Protein AF-A0A7J4B066-F1 (afdb_monomer)

Secondary structure (DSSP, 8-state):
---EE-SSHHHHHHHHHHHHHTT--EEEEE--SSSSSPTT-EEEEEE-S--HHHHHHHHTTSEE-

Foldseek 3Di:
DFAFDDPDPVLLVVLCVLCVVLVKDKDFDFDCCPDPDHGRHGDDMDIDPDDPVSVCVSDVVTHGD

Radius of gyration: 12.25 Å; Cα contacts (8 Å, |Δi|>4): 83; chains: 1; bounding box: 29×22×31 Å

Nearest PDB structures (foldseek):
  1xty-assembly2_D  TM=9.813E-01  e=1.145E-06  Saccharolobus solfataricus P2
  2d3k-assembly1_B  TM=9.180E-01  e=5.253E-06  Pyrococcus horikoshii OT3
  3erj-assembly1_A  TM=9.166E-01  e=6.034E-06  Archaeoglobus fulgidus
  1rlk-assembly1_A  TM=8.972E-01  e=8.530E-06  Thermoplasma acidophilum
  1q7s-assembly3_A  TM=9.110E-01  e=1.107E-04  Homo sapiens

Sequence (65 aa):
KIVLKAKSLEELIKIRDMALKEGVSAHLVSDMGLTELPPGTITCLGLGPAPEELMDKITGCLALL

Structure (mmCIF, N/CA/C/O backbone):
data_AF-A0A7J4B066-F1
#
_entry.id   AF-A0A7J4B066-F1
#
loop_
_atom_site.group_PDB
_atom_site.id
_atom_site.type_symbol
_atom_site.label_atom_id
_atom_site.label_alt_id
_atom_site.label_comp_id
_atom_site.label_asym_id
_atom_site.label_entity_id
_atom_site.label_seq_id
_atom_site.pdbx_PDB_ins_code
_atom_site.Cartn_x
_atom_site.Cartn_y
_atom_site.Cartn_z
_atom_site.occupancy
_atom_site.B_iso_or_equiv
_atom_site.auth_seq_id
_atom_site.auth_comp_id
_atom_site.auth_asym_id
_atom_site.auth_atom_id
_atom_site.pdbx_PDB_model_num
ATOM 1 N N . LYS A 1 1 ? -1.331 14.652 2.566 1.00 78.56 1 LYS A N 1
ATOM 2 C CA . LYS A 1 1 ? -0.915 13.361 1.961 1.00 78.56 1 LYS A CA 1
ATOM 3 C C . LYS A 1 1 ? 0.269 12.869 2.774 1.00 78.56 1 LYS A C 1
ATOM 5 O O . LYS A 1 1 ? 1.169 13.669 2.983 1.00 78.56 1 LYS A O 1
ATOM 10 N N . ILE A 1 2 ? 0.223 11.637 3.270 1.00 88.62 2 ILE A N 1
ATOM 11 C CA . ILE A 1 2 ? 1.288 11.019 4.071 1.00 88.62 2 ILE A CA 1
ATOM 12 C C . ILE A 1 2 ? 1.894 9.911 3.210 1.00 88.62 2 ILE A C 1
ATOM 14 O O . ILE A 1 2 ? 1.154 9.231 2.500 1.00 88.62 2 ILE A O 1
ATOM 18 N N . VAL A 1 3 ? 3.218 9.767 3.230 1.00 91.75 3 VAL A N 1
ATOM 19 C CA . VAL A 1 3 ? 3.924 8.713 2.497 1.00 91.75 3 VAL A CA 1
ATOM 20 C C . VAL A 1 3 ? 4.651 7.840 3.509 1.00 91.75 3 VAL A C 1
ATOM 22 O O . VAL A 1 3 ? 5.374 8.343 4.366 1.00 91.75 3 VAL A O 1
ATOM 25 N N . LEU A 1 4 ? 4.400 6.538 3.429 1.00 93.62 4 LEU A N 1
ATOM 26 C CA . LEU A 1 4 ? 4.880 5.538 4.375 1.00 93.62 4 LEU A CA 1
ATOM 27 C C . LEU A 1 4 ? 5.671 4.472 3.625 1.00 93.62 4 LEU A C 1
ATOM 29 O O . LEU A 1 4 ? 5.434 4.228 2.439 1.00 93.62 4 LEU A O 1
ATOM 33 N N . LYS A 1 5 ? 6.598 3.821 4.322 1.00 91.75 5 LYS A N 1
ATOM 34 C CA . LYS A 1 5 ? 7.431 2.763 3.758 1.00 91.75 5 LYS A CA 1
ATOM 35 C C . LYS A 1 5 ? 6.858 1.384 4.077 1.00 91.75 5 LYS A C 1
ATOM 37 O O . LYS A 1 5 ? 6.773 1.002 5.243 1.00 91.75 5 LYS A O 1
ATOM 42 N N . ALA A 1 6 ? 6.561 0.619 3.030 1.00 91.81 6 ALA A N 1
ATOM 43 C CA . ALA A 1 6 ? 6.369 -0.827 3.108 1.00 91.81 6 ALA A CA 1
ATOM 44 C C . ALA A 1 6 ? 7.685 -1.555 2.783 1.00 91.81 6 ALA A C 1
ATOM 46 O O . ALA A 1 6 ? 8.533 -1.055 2.041 1.00 91.81 6 ALA A O 1
ATOM 47 N N . LYS A 1 7 ? 7.871 -2.737 3.360 1.00 92.12 7 LYS A N 1
ATOM 48 C CA . LYS A 1 7 ? 9.066 -3.580 3.259 1.00 92.12 7 LYS A CA 1
ATOM 49 C C . LYS A 1 7 ? 8.979 -4.591 2.120 1.00 92.12 7 LYS A C 1
ATOM 51 O O . LYS A 1 7 ? 10.021 -5.080 1.692 1.00 92.12 7 LYS A O 1
ATOM 56 N N . SER A 1 8 ? 7.776 -4.930 1.651 1.00 93.62 8 SER A N 1
ATOM 57 C CA . SER A 1 8 ? 7.591 -5.888 0.556 1.00 93.62 8 SER A CA 1
ATOM 58 C C . SER A 1 8 ? 6.242 -5.750 -0.158 1.00 93.62 8 SER A C 1
ATOM 60 O O . SER A 1 8 ? 5.322 -5.081 0.320 1.00 93.62 8 SER A O 1
ATOM 62 N N . LEU A 1 9 ? 6.113 -6.432 -1.300 1.00 93.00 9 LEU A N 1
ATOM 63 C CA . LEU A 1 9 ? 4.862 -6.530 -2.052 1.00 93.00 9 LEU A CA 1
ATOM 64 C C . LEU A 1 9 ? 3.760 -7.229 -1.244 1.00 93.00 9 LEU A C 1
ATOM 66 O O . LEU A 1 9 ? 2.608 -6.801 -1.265 1.00 93.00 9 LEU A O 1
ATOM 70 N N . GLU A 1 10 ? 4.097 -8.279 -0.497 1.00 94.75 10 GLU A N 1
ATOM 71 C CA . GLU A 1 10 ? 3.141 -8.987 0.357 1.00 94.75 10 GLU A CA 1
ATOM 72 C C . GLU A 1 10 ? 2.570 -8.065 1.436 1.00 94.75 10 GLU A C 1
ATOM 74 O O . GLU A 1 10 ? 1.394 -8.179 1.778 1.00 94.75 10 GLU A O 1
ATOM 79 N N . GLU A 1 11 ? 3.376 -7.141 1.966 1.00 94.56 11 GLU A N 1
ATOM 80 C CA . GLU A 1 11 ? 2.900 -6.135 2.915 1.00 94.56 11 GLU A CA 1
ATOM 81 C C . GLU A 1 11 ? 1.920 -5.162 2.248 1.00 94.56 11 GLU A C 1
ATOM 83 O O . GLU A 1 11 ? 0.837 -4.940 2.788 1.00 94.56 11 GLU A O 1
ATOM 88 N N . LEU A 1 12 ? 2.217 -4.674 1.035 1.00 95.56 12 LEU A N 1
ATOM 89 C CA . LEU A 1 12 ? 1.282 -3.840 0.264 1.00 95.56 12 LEU A CA 1
ATOM 90 C C . LEU A 1 12 ? -0.046 -4.561 -0.005 1.00 95.56 12 LEU A C 1
ATOM 92 O O . LEU A 1 12 ? -1.115 -3.974 0.153 1.00 95.56 12 LEU A O 1
ATOM 96 N N . ILE A 1 13 ? -0.001 -5.844 -0.371 1.00 95.81 13 ILE A N 1
ATOM 97 C CA . ILE A 1 13 ? -1.205 -6.652 -0.606 1.00 95.81 13 ILE A CA 1
ATOM 98 C C . ILE A 1 13 ? -2.015 -6.810 0.687 1.00 95.81 13 ILE A C 1
ATOM 100 O O . ILE A 1 13 ? -3.229 -6.609 0.673 1.00 95.81 13 ILE A O 1
ATOM 104 N N . LYS A 1 14 ? -1.359 -7.099 1.818 1.00 95.38 14 LYS A N 1
ATOM 105 C CA . LYS A 1 14 ? -2.028 -7.197 3.125 1.00 95.38 14 LYS A CA 1
ATOM 106 C C . LYS A 1 14 ? -2.706 -5.886 3.516 1.00 95.38 14 LYS A C 1
ATOM 108 O O . LYS A 1 14 ? -3.860 -5.910 3.935 1.00 95.38 14 LYS A O 1
ATOM 113 N N . ILE A 1 15 ? -2.020 -4.754 3.356 1.00 95.88 15 ILE A N 1
ATOM 114 C CA . ILE A 1 15 ? -2.568 -3.425 3.663 1.00 95.88 15 ILE A CA 1
ATOM 115 C C . ILE A 1 15 ? -3.769 -3.118 2.770 1.00 95.88 15 ILE A C 1
ATOM 117 O O . ILE A 1 15 ? -4.797 -2.668 3.270 1.00 95.88 15 ILE A O 1
ATOM 121 N N . ARG A 1 16 ? -3.678 -3.411 1.466 1.00 96.38 16 ARG A N 1
ATOM 122 C CA . ARG A 1 16 ? -4.799 -3.262 0.529 1.00 96.38 16 ARG A CA 1
ATOM 123 C C . ARG A 1 16 ? -6.013 -4.059 0.998 1.00 96.38 16 ARG A C 1
ATOM 125 O O . ARG A 1 16 ? -7.113 -3.522 1.040 1.00 96.38 16 ARG A O 1
ATOM 132 N N . ASP A 1 17 ? -5.823 -5.322 1.362 1.00 96.44 17 ASP A N 1
ATOM 133 C CA . ASP A 1 17 ? -6.930 -6.186 1.771 1.00 96.44 17 ASP A CA 1
ATOM 134 C C . ASP A 1 17 ? -7.548 -5.736 3.103 1.00 96.44 17 ASP A C 1
ATOM 136 O O . ASP A 1 17 ? -8.763 -5.822 3.270 1.00 96.44 17 ASP A O 1
ATOM 140 N N . MET A 1 18 ? -6.741 -5.221 4.039 1.00 95.12 18 MET A N 1
ATOM 141 C CA . MET A 1 18 ? -7.247 -4.577 5.258 1.00 95.12 18 MET A CA 1
ATOM 142 C C . MET A 1 18 ? -8.056 -3.319 4.931 1.00 95.12 18 MET A C 1
ATOM 144 O O . MET A 1 18 ? -9.173 -3.179 5.418 1.00 95.12 18 MET A O 1
ATOM 148 N N . ALA A 1 19 ? -7.543 -2.449 4.060 1.00 95.81 19 ALA A N 1
ATOM 149 C CA . ALA A 1 19 ? -8.234 -1.233 3.646 1.00 95.81 19 ALA A CA 1
ATOM 150 C C . ALA A 1 19 ? -9.590 -1.534 2.994 1.00 95.81 19 ALA A C 1
ATOM 152 O O . ALA A 1 19 ? -10.603 -0.972 3.404 1.00 95.81 19 ALA A O 1
ATOM 153 N N . LEU A 1 20 ? -9.636 -2.485 2.056 1.00 95.38 20 LEU A N 1
ATOM 154 C CA . LEU A 1 20 ? -10.879 -2.886 1.392 1.00 95.38 20 LEU A CA 1
ATOM 155 C C . LEU A 1 20 ? -11.905 -3.472 2.375 1.00 95.38 20 LEU A C 1
ATOM 157 O O . LEU A 1 20 ? -13.095 -3.197 2.241 1.00 95.38 20 LEU A O 1
ATOM 161 N N . LYS A 1 21 ? -11.463 -4.243 3.379 1.00 95.81 21 LYS A N 1
ATOM 162 C CA . LYS A 1 21 ? -12.343 -4.776 4.438 1.00 95.81 21 LYS A CA 1
ATOM 163 C C . LYS A 1 21 ? -12.945 -3.684 5.317 1.00 95.81 21 LYS A C 1
ATOM 165 O O . LYS A 1 21 ? -14.080 -3.819 5.756 1.00 95.81 21 LYS A O 1
ATOM 170 N N . GLU A 1 22 ? -12.195 -2.616 5.556 1.00 93.69 22 GLU A N 1
ATOM 171 C CA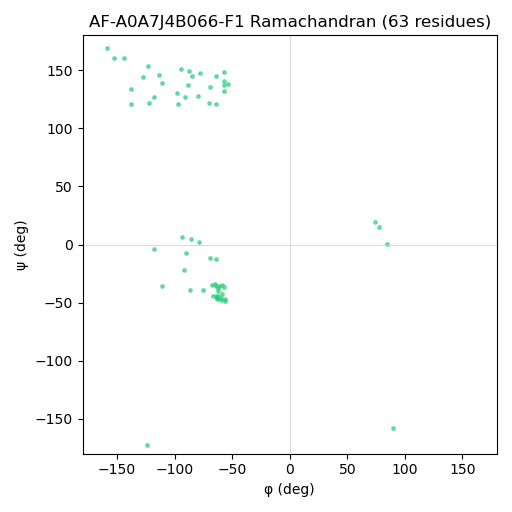 . GLU A 1 22 ? -12.622 -1.453 6.337 1.00 93.69 22 GLU A CA 1
ATOM 172 C C . GLU A 1 22 ? -13.387 -0.418 5.484 1.00 93.69 22 GLU A C 1
ATOM 174 O O . GLU A 1 22 ? -13.747 0.650 5.973 1.00 93.69 22 GLU A O 1
ATOM 179 N N . GLY A 1 23 ? -13.652 -0.717 4.205 1.00 94.94 23 GLY A N 1
ATOM 180 C CA . GLY A 1 23 ? -14.384 0.169 3.293 1.00 94.94 23 GLY A CA 1
ATOM 181 C C . GLY A 1 23 ? -13.559 1.339 2.748 1.00 94.94 23 GLY A C 1
ATOM 182 O O . GLY A 1 23 ? -14.123 2.287 2.205 1.00 94.94 23 GLY A O 1
ATOM 183 N N . VAL A 1 24 ? -12.231 1.286 2.873 1.00 96.19 24 VAL A N 1
ATOM 184 C CA . VAL A 1 24 ? -11.307 2.293 2.345 1.00 96.19 24 VAL A CA 1
ATOM 185 C C . VAL A 1 24 ? -10.868 1.913 0.934 1.00 96.19 24 VAL A C 1
ATOM 187 O O . VAL A 1 24 ? -10.344 0.825 0.695 1.00 96.19 24 VAL A O 1
ATOM 190 N N . SER A 1 25 ? -11.035 2.844 -0.006 1.00 96.25 25 SER A N 1
ATOM 191 C CA . SER A 1 25 ? -10.534 2.703 -1.375 1.00 96.25 25 SER A CA 1
ATOM 192 C C . SER A 1 25 ? -9.024 2.467 -1.387 1.00 96.25 25 SER A C 1
ATOM 194 O O . SER A 1 25 ? -8.269 3.196 -0.743 1.00 96.25 25 SER A O 1
ATOM 196 N N . ALA A 1 26 ? -8.582 1.469 -2.150 1.00 96.81 26 ALA A N 1
ATOM 197 C CA . ALA A 1 26 ? -7.185 1.070 -2.237 1.00 96.81 26 ALA A CA 1
ATOM 198 C C . ALA A 1 26 ? -6.795 0.779 -3.694 1.00 96.81 26 ALA A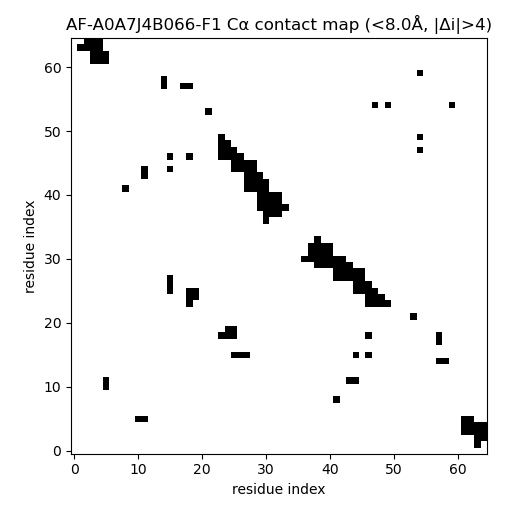 C 1
ATOM 200 O O . ALA A 1 26 ? -7.524 0.087 -4.404 1.00 96.81 26 ALA A O 1
ATOM 201 N N . HIS A 1 27 ? -5.646 1.287 -4.148 1.00 96.31 27 HIS A N 1
ATOM 202 C CA . HIS A 1 27 ? -5.188 1.127 -5.531 1.00 96.31 27 HIS A CA 1
ATOM 203 C C . HIS A 1 27 ? -3.691 0.817 -5.605 1.00 96.31 27 HIS A C 1
ATOM 205 O O . HIS A 1 27 ? -2.866 1.605 -5.145 1.00 96.31 27 HIS A O 1
ATOM 211 N N . LEU A 1 28 ? -3.340 -0.330 -6.194 1.00 95.06 28 LEU A N 1
ATOM 212 C CA . LEU A 1 28 ? -1.947 -0.696 -6.451 1.00 95.06 28 LEU A CA 1
ATOM 213 C C . LEU A 1 28 ? -1.453 0.018 -7.707 1.00 95.06 28 LEU A C 1
ATOM 215 O O . LEU A 1 28 ? -2.064 -0.086 -8.768 1.00 95.06 28 LEU A O 1
ATOM 219 N N . VAL A 1 29 ? -0.327 0.705 -7.578 1.00 93.12 29 VAL A N 1
ATOM 220 C CA . VAL A 1 29 ? 0.364 1.374 -8.676 1.00 93.12 29 VAL A CA 1
ATOM 221 C C . VAL A 1 29 ? 1.487 0.464 -9.149 1.00 93.12 29 VAL A C 1
ATOM 223 O O . VAL A 1 29 ? 2.273 -0.035 -8.340 1.00 93.12 29 VAL A O 1
ATOM 226 N N . SER A 1 30 ? 1.550 0.251 -10.460 1.00 91.88 30 SER A N 1
ATOM 227 C CA . SER A 1 30 ? 2.624 -0.497 -11.108 1.00 91.88 30 SER A CA 1
ATOM 228 C C . SER A 1 30 ? 3.451 0.417 -11.999 1.00 91.88 30 SER A C 1
ATOM 230 O O . SER A 1 30 ? 2.935 1.374 -12.579 1.00 91.88 30 SER A O 1
ATOM 232 N N . ASP A 1 31 ? 4.745 0.132 -12.071 1.00 88.75 31 ASP A N 1
ATOM 233 C CA . ASP A 1 31 ? 5.672 0.818 -12.951 1.00 88.75 31 ASP A CA 1
ATOM 234 C C . ASP A 1 31 ? 5.383 0.452 -14.413 1.00 88.75 31 ASP A C 1
ATOM 236 O O . ASP A 1 31 ? 5.161 -0.714 -14.751 1.00 88.75 31 ASP A O 1
ATOM 240 N N . MET A 1 32 ? 5.387 1.451 -15.293 1.00 79.31 32 MET A N 1
ATOM 241 C CA . MET A 1 32 ? 5.114 1.261 -16.721 1.00 79.31 32 MET A CA 1
ATOM 242 C C . MET A 1 32 ? 6.316 0.709 -17.509 1.00 79.31 32 MET A C 1
ATOM 244 O O . MET A 1 32 ? 6.222 0.555 -18.723 1.00 79.31 32 MET A O 1
ATOM 248 N N . GLY A 1 33 ? 7.441 0.414 -16.854 1.00 73.31 33 GLY A N 1
ATOM 249 C CA . GLY A 1 33 ? 8.689 0.001 -17.494 1.00 73.31 33 GLY A CA 1
ATOM 250 C C . GLY A 1 33 ? 9.424 1.149 -18.179 1.00 73.31 33 GLY A C 1
ATOM 251 O O . GLY A 1 33 ? 10.238 0.920 -19.068 1.00 73.31 33 GLY A O 1
ATOM 252 N N . LEU A 1 34 ? 9.096 2.388 -17.803 1.00 78.31 34 LEU A N 1
ATOM 253 C CA . LEU A 1 34 ? 9.783 3.604 -18.251 1.00 78.31 34 LEU A CA 1
ATOM 254 C C . LEU A 1 34 ? 10.887 4.022 -17.267 1.00 78.31 34 LEU A C 1
ATOM 256 O O . LEU A 1 34 ? 11.471 5.096 -17.408 1.00 78.31 34 LEU A O 1
ATOM 260 N N . THR A 1 35 ? 11.141 3.187 -16.260 1.00 74.19 35 THR A N 1
ATOM 261 C CA . THR A 1 35 ? 12.167 3.366 -15.237 1.00 74.19 35 THR A CA 1
ATOM 262 C C . THR A 1 35 ? 13.095 2.148 -15.209 1.00 74.19 35 THR A C 1
ATOM 264 O O . THR A 1 35 ? 13.041 1.277 -16.074 1.00 74.19 35 THR A O 1
ATOM 267 N N . GLU A 1 36 ? 13.983 2.095 -14.222 1.00 79.69 36 GLU A N 1
ATOM 268 C CA . GLU A 1 36 ? 14.946 1.005 -14.035 1.00 79.69 36 GLU A CA 1
ATOM 269 C C . GLU A 1 36 ? 14.288 -0.322 -13.614 1.00 79.69 36 GLU A C 1
ATOM 271 O O . GLU A 1 36 ? 14.938 -1.369 -13.626 1.00 79.69 36 GLU A O 1
ATOM 276 N N . LEU A 1 37 ? 13.004 -0.298 -13.238 1.00 81.00 37 LEU A N 1
ATOM 277 C CA . LEU A 1 37 ? 12.259 -1.491 -12.856 1.00 81.00 37 LEU A CA 1
ATOM 278 C C . LEU A 1 37 ? 11.621 -2.177 -14.073 1.00 81.00 37 LEU A C 1
ATOM 280 O O . LEU A 1 37 ? 11.203 -1.515 -15.025 1.00 81.00 37 LEU A O 1
ATOM 284 N N . PRO A 1 38 ? 11.462 -3.512 -14.037 1.00 81.31 38 PRO A N 1
ATOM 285 C CA . PRO A 1 38 ? 10.695 -4.221 -15.049 1.00 81.31 38 PRO A CA 1
ATOM 286 C C . PRO A 1 38 ? 9.253 -3.684 -15.151 1.00 81.31 38 PRO A C 1
ATOM 288 O O . PRO A 1 38 ? 8.625 -3.433 -14.112 1.00 81.31 38 PRO A O 1
ATOM 291 N N . PRO A 1 39 ? 8.689 -3.567 -16.369 1.00 84.31 39 PRO A N 1
ATOM 292 C CA . PRO A 1 39 ? 7.292 -3.193 -16.549 1.00 84.31 39 PRO A CA 1
ATOM 293 C C . PRO A 1 39 ? 6.351 -4.103 -15.752 1.00 84.31 39 PRO A C 1
ATOM 295 O O . PRO A 1 39 ? 6.518 -5.323 -15.723 1.00 84.31 39 PRO A O 1
ATOM 298 N N . GLY A 1 40 ? 5.345 -3.506 -15.117 1.00 84.69 40 GLY A N 1
ATOM 299 C CA . GLY A 1 40 ? 4.371 -4.213 -14.286 1.00 84.69 40 GLY A CA 1
ATOM 300 C C . GLY A 1 40 ? 4.817 -4.441 -12.839 1.00 84.69 40 GLY A C 1
ATOM 301 O O . GLY A 1 40 ? 4.048 -5.005 -12.059 1.00 84.69 40 GLY A O 1
ATOM 302 N N . THR A 1 41 ? 6.011 -3.984 -12.443 1.00 88.00 41 THR A N 1
ATOM 303 C CA . THR A 1 41 ? 6.447 -4.054 -11.040 1.00 88.00 41 THR A CA 1
ATOM 304 C C . THR A 1 41 ? 5.540 -3.180 -10.178 1.00 88.00 41 THR A C 1
ATOM 306 O O . THR A 1 41 ? 5.447 -1.978 -10.398 1.00 88.00 41 THR A O 1
ATOM 309 N N . ILE A 1 42 ? 4.870 -3.759 -9.183 1.00 92.75 42 ILE A N 1
ATOM 310 C CA . ILE A 1 42 ? 4.070 -2.993 -8.218 1.00 92.75 42 ILE A CA 1
ATOM 311 C C . ILE A 1 42 ? 5.017 -2.203 -7.313 1.00 92.75 42 ILE A C 1
ATOM 313 O O . ILE A 1 42 ? 5.861 -2.790 -6.639 1.00 92.75 42 ILE A O 1
ATOM 317 N N . THR A 1 43 ? 4.862 -0.881 -7.2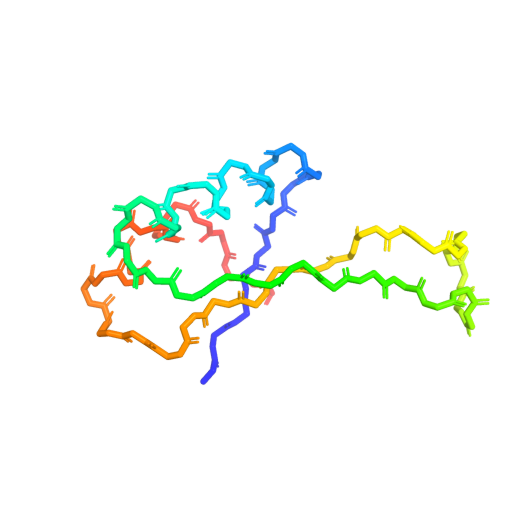88 1.00 90.81 43 THR A N 1
ATOM 318 C CA . THR A 1 43 ? 5.763 0.029 -6.565 1.00 90.81 43 THR A CA 1
ATOM 319 C C . THR A 1 43 ? 5.104 0.676 -5.356 1.00 90.81 4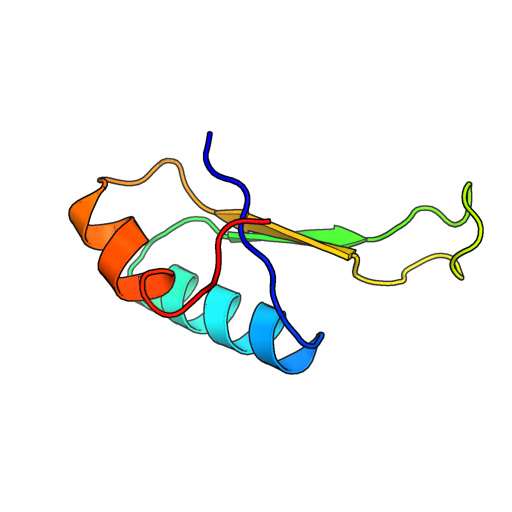3 THR A C 1
ATOM 321 O O . THR A 1 43 ? 5.759 0.854 -4.332 1.00 90.81 43 THR A O 1
ATOM 324 N N . CYS A 1 44 ? 3.809 0.994 -5.440 1.00 93.44 44 CYS A N 1
ATOM 325 C CA . CYS A 1 44 ? 3.110 1.761 -4.410 1.00 93.44 44 CYS A CA 1
ATOM 326 C C . CYS A 1 44 ? 1.660 1.300 -4.215 1.00 93.44 44 CYS A C 1
ATOM 328 O O . CYS A 1 44 ? 1.043 0.710 -5.102 1.00 93.44 44 CYS A O 1
ATOM 330 N N . LEU A 1 45 ? 1.089 1.649 -3.061 1.00 96.19 45 LEU A N 1
ATOM 331 C CA . LEU A 1 45 ? -0.333 1.515 -2.752 1.00 96.19 45 LEU A CA 1
ATOM 332 C C . LEU A 1 45 ? -0.903 2.891 -2.389 1.00 96.19 45 LEU A C 1
ATOM 334 O O . LEU A 1 45 ? -0.442 3.527 -1.445 1.00 96.19 45 LEU A O 1
ATOM 338 N N . GLY A 1 46 ? -1.913 3.343 -3.129 1.00 96.38 46 GLY A N 1
ATOM 339 C CA . GLY A 1 46 ? -2.728 4.499 -2.766 1.00 96.38 46 GLY A CA 1
ATOM 340 C C . GLY A 1 46 ? -3.903 4.080 -1.887 1.00 96.38 46 GLY A C 1
ATOM 341 O O . GLY A 1 46 ? -4.546 3.073 -2.177 1.00 96.38 46 GLY A O 1
ATOM 342 N N . LEU A 1 47 ? -4.189 4.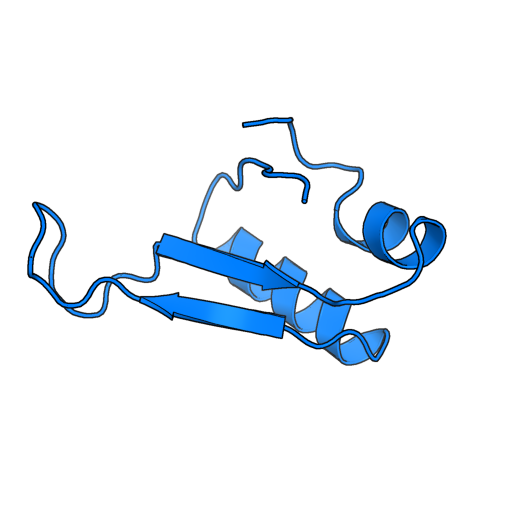858 -0.841 1.00 96.56 47 LEU A N 1
ATOM 343 C CA . LEU A 1 47 ? -5.295 4.63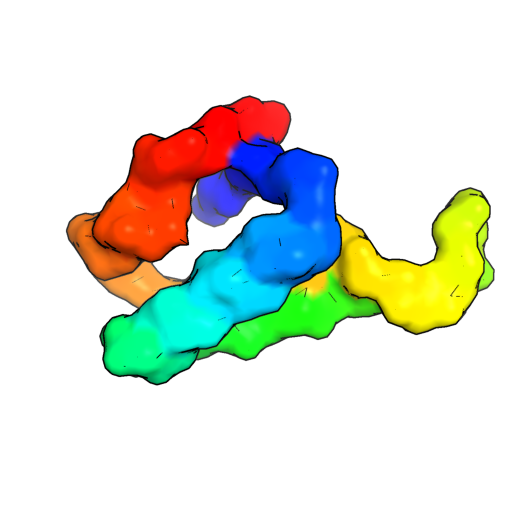2 0.093 1.00 96.56 47 LEU A CA 1
ATOM 344 C C . LEU A 1 47 ? -6.158 5.893 0.238 1.00 96.56 47 LEU A C 1
ATOM 346 O O . LEU A 1 47 ? -5.638 7.011 0.262 1.00 96.56 47 LEU A O 1
ATOM 350 N N . GLY A 1 48 ? -7.468 5.697 0.384 1.00 93.75 48 GLY A N 1
ATOM 351 C CA . GLY A 1 48 ? -8.427 6.746 0.717 1.00 93.75 48 GLY A CA 1
ATOM 352 C C . GLY A 1 48 ? -9.039 7.486 -0.485 1.00 93.75 48 GLY A C 1
ATOM 353 O O . GLY A 1 48 ? -9.068 6.950 -1.596 1.00 93.75 48 GLY A O 1
ATOM 354 N N . PRO A 1 49 ? -9.558 8.715 -0.271 1.00 93.25 49 PRO A N 1
ATOM 355 C CA . PRO A 1 49 ? -9.573 9.447 1.003 1.00 93.25 49 PRO A CA 1
ATOM 356 C C . PRO A 1 49 ? -10.418 8.739 2.077 1.00 93.25 49 PRO A C 1
ATOM 358 O O . PRO A 1 49 ? -11.428 8.117 1.762 1.00 93.25 49 PRO A O 1
ATOM 361 N N . ALA A 1 50 ? -9.995 8.830 3.338 1.00 93.88 50 ALA A N 1
ATOM 362 C CA . ALA A 1 50 ? -10.676 8.255 4.499 1.00 93.88 50 ALA A CA 1
ATOM 363 C C . ALA A 1 50 ? -10.355 9.077 5.768 1.00 93.88 50 ALA A C 1
ATOM 365 O O . ALA A 1 50 ? -9.362 9.812 5.756 1.00 93.88 50 ALA 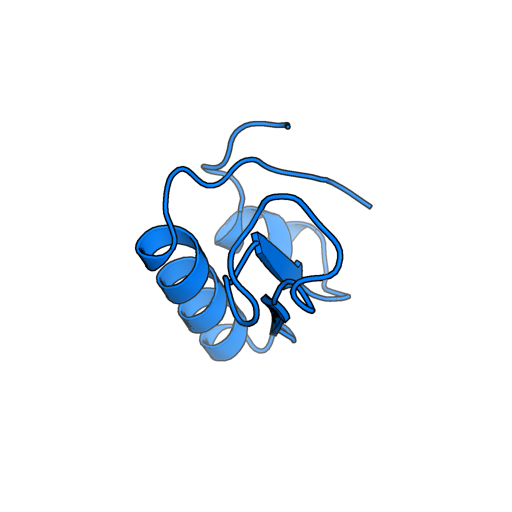A O 1
ATOM 366 N N . PRO A 1 51 ? -11.168 8.982 6.841 1.00 94.75 51 PRO A N 1
ATOM 367 C CA . PRO A 1 51 ? -10.865 9.610 8.128 1.00 94.75 51 PRO A CA 1
ATOM 368 C C . PRO A 1 51 ? -9.515 9.157 8.698 1.00 94.75 51 PRO A C 1
ATOM 370 O O . PRO A 1 51 ? -9.111 8.012 8.502 1.00 94.75 51 PRO A O 1
ATOM 373 N N . GLU A 1 52 ? -8.848 10.046 9.434 1.00 93.75 52 GLU A N 1
ATOM 374 C CA . GLU A 1 52 ? -7.521 9.808 10.024 1.00 93.75 52 GLU A CA 1
ATOM 375 C C . GLU A 1 52 ? -7.497 8.569 10.925 1.00 93.75 52 GLU A C 1
ATOM 377 O O . GLU A 1 52 ? -6.676 7.686 10.715 1.00 93.75 52 GLU A O 1
ATOM 382 N N . GLU A 1 53 ? -8.477 8.424 11.819 1.00 93.12 53 GLU A N 1
ATOM 383 C CA . GLU A 1 53 ? -8.591 7.263 12.716 1.00 93.12 53 GLU A CA 1
ATOM 384 C C . GLU A 1 53 ? -8.649 5.926 11.955 1.00 93.12 53 GLU A C 1
ATOM 386 O O . GLU A 1 53 ? -8.081 4.919 12.386 1.00 93.12 53 GLU A O 1
ATOM 391 N N . LEU A 1 54 ? -9.315 5.912 10.794 1.00 93.25 54 LEU A N 1
ATOM 392 C CA . LEU A 1 54 ? -9.424 4.725 9.948 1.00 93.25 54 LEU A CA 1
ATOM 393 C C . LEU A 1 54 ? -8.113 4.452 9.204 1.00 93.25 54 LEU A C 1
ATOM 395 O O . LEU A 1 54 ? -7.702 3.299 9.082 1.00 93.25 54 LEU A O 1
ATOM 399 N N . MET A 1 55 ? -7.440 5.509 8.742 1.00 94.44 55 MET A N 1
ATOM 400 C CA . MET A 1 55 ? -6.118 5.408 8.127 1.00 94.44 55 MET A CA 1
ATOM 401 C C . MET A 1 55 ? -5.077 4.895 9.121 1.00 94.44 55 MET A C 1
ATOM 403 O O . MET A 1 55 ? -4.365 3.948 8.801 1.00 94.44 55 MET A O 1
ATOM 407 N N . ASP A 1 56 ? -5.039 5.422 10.342 1.00 93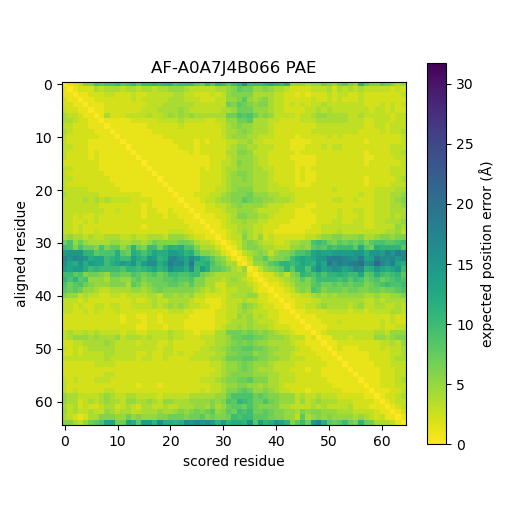.00 56 ASP A N 1
ATOM 408 C CA . ASP A 1 56 ? -4.090 5.007 11.377 1.00 93.00 56 ASP A CA 1
ATOM 409 C C . ASP A 1 56 ? -4.295 3.554 11.807 1.00 93.00 56 ASP A C 1
ATOM 411 O O . ASP A 1 56 ? -3.322 2.826 12.012 1.00 93.00 56 ASP A O 1
ATOM 415 N N . LYS A 1 57 ? -5.545 3.075 11.850 1.00 93.06 57 LYS A N 1
ATOM 416 C CA . LYS A 1 57 ? -5.844 1.653 12.077 1.00 93.06 57 LYS A CA 1
ATOM 417 C C . LYS A 1 57 ? -5.208 0.749 11.012 1.00 93.06 57 LYS A C 1
ATOM 419 O O . LYS A 1 57 ? -4.798 -0.368 11.322 1.00 93.06 57 LYS A O 1
ATOM 424 N N . ILE A 1 58 ? -5.134 1.220 9.767 1.00 93.31 58 ILE A N 1
ATOM 425 C CA . ILE A 1 58 ? -4.606 0.464 8.624 1.00 93.31 58 ILE A CA 1
ATOM 426 C C . ILE A 1 58 ? -3.082 0.618 8.503 1.00 93.31 58 ILE A C 1
ATOM 428 O O . ILE A 1 58 ? -2.397 -0.350 8.170 1.00 93.31 58 ILE A O 1
ATOM 432 N N . THR A 1 59 ? -2.542 1.817 8.745 1.00 94.06 59 THR A N 1
ATOM 433 C CA . THR A 1 59 ? -1.154 2.174 8.411 1.00 94.06 59 THR A CA 1
ATOM 434 C C . THR A 1 59 ? -0.265 2.543 9.597 1.00 94.06 59 THR A C 1
ATOM 436 O O . THR A 1 59 ? 0.927 2.758 9.398 1.00 94.06 59 THR A O 1
ATOM 439 N N . GLY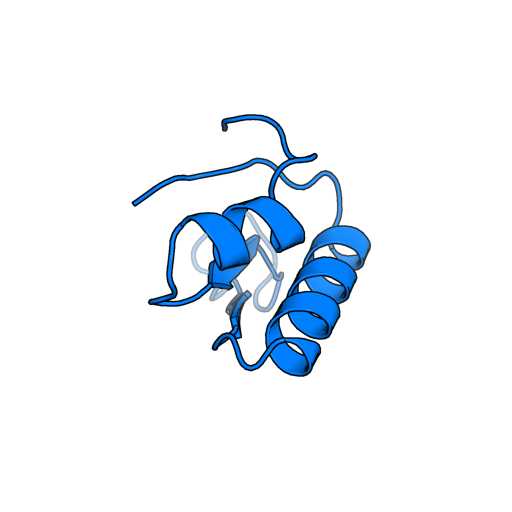 A 1 60 ? -0.786 2.605 10.823 1.00 89.94 60 GLY A N 1
ATOM 440 C CA . GLY A 1 60 ? -0.074 3.133 11.996 1.00 89.94 60 GLY A CA 1
ATOM 441 C C . GLY A 1 60 ? 1.173 2.353 12.432 1.00 89.94 60 GLY A C 1
ATOM 442 O O . GLY A 1 60 ? 1.964 2.850 13.228 1.00 89.94 60 GLY A O 1
ATOM 443 N N . CYS A 1 61 ? 1.388 1.141 11.910 1.00 89.56 61 CYS A N 1
ATOM 444 C CA . CYS A 1 61 ? 2.607 0.360 12.139 1.00 89.56 61 CYS A CA 1
ATOM 445 C C . CYS A 1 61 ? 3.721 0.622 11.108 1.00 89.56 61 CYS A C 1
ATOM 447 O O . CYS A 1 61 ? 4.831 0.107 11.266 1.00 89.56 61 CYS A O 1
ATOM 449 N N . LEU A 1 62 ? 3.440 1.391 10.051 1.00 91.44 62 LEU A N 1
ATOM 450 C CA . LEU A 1 62 ? 4.404 1.704 9.002 1.00 91.44 62 LEU A CA 1
ATOM 451 C C . LEU A 1 62 ? 5.264 2.905 9.395 1.00 91.44 62 LEU A C 1
ATOM 453 O O . LEU A 1 62 ? 4.803 3.855 10.022 1.00 91.44 62 LEU A O 1
ATOM 457 N N . ALA A 1 63 ? 6.528 2.874 8.983 1.00 86.00 63 ALA A N 1
ATOM 458 C CA . ALA A 1 63 ? 7.430 4.001 9.174 1.00 86.00 63 ALA A CA 1
ATOM 459 C C . ALA A 1 63 ? 7.147 5.100 8.139 1.00 86.00 63 ALA A C 1
ATOM 461 O O . ALA A 1 63 ? 6.797 4.801 6.993 1.00 86.00 63 ALA A O 1
ATOM 462 N N . LEU A 1 64 ? 7.359 6.361 8.526 1.00 86.94 64 LEU A N 1
ATOM 463 C CA . LEU A 1 64 ? 7.426 7.476 7.578 1.00 86.94 64 LEU A CA 1
ATOM 464 C C . LEU A 1 64 ? 8.527 7.201 6.539 1.00 86.94 64 LEU A C 1
ATOM 466 O O . LEU A 1 64 ? 9.591 6.685 6.900 1.00 86.94 64 LEU A O 1
ATOM 470 N N . LEU A 1 65 ? 8.232 7.485 5.264 1.00 77.81 65 LEU A N 1
ATOM 471 C CA . LEU A 1 65 ? 9.186 7.334 4.159 1.00 77.81 65 LEU A CA 1
ATOM 472 C C . LEU A 1 65 ? 10.246 8.442 4.170 1.00 77.81 65 LEU A C 1
ATOM 474 O O . LEU A 1 65 ? 9.865 9.613 4.393 1.00 77.81 65 LEU A O 1
#

Mean predicted aligned error: 3.83 Å

Solvent-accessible surface area (backbone atoms only — not comparable to full-atom values): 4066 Å² total; per-residue (Å²): 139,88,64,65,46,74,92,46,68,70,53,49,52,49,46,40,55,52,29,51,74,73,72,31,49,59,46,81,40,54,39,86,42,87,59,98,53,62,60,67,42,73,77,48,72,51,73,44,90,69,60,65,74,62,47,43,74,67,48,66,89,49,47,77,99

pLDDT: mean 91.08, std 5.96, range [73.31, 96.81]